Protein AF-A0A953DVI6-F1 (afdb_monomer_lite)

Radius of gyration: 15.1 Å; chains: 1; bounding box: 39×27×47 Å

pLDDT: mean 78.32, std 22.96, range [26.44, 98.44]

Foldseek 3Di:
DDDDDDPPPPPPDFDDPDDATDAAEAEAEDDPPPDPPDDFAEAELVNLVVSLVSRHQEYEYAPPRYHYPPVVSNVVSCVVSNHDYYHDYDDD

Sequence (92 aa):
GGGGVAPAGRRARGAAGRGAAPAGVLVKMRKPQQQSRADPPVVGPRTIEGVAAAGLRGIAIEAGATLVLDRADVVRAADALGLFVVGIDAAS

Structure (mmCIF, N/CA/C/O bac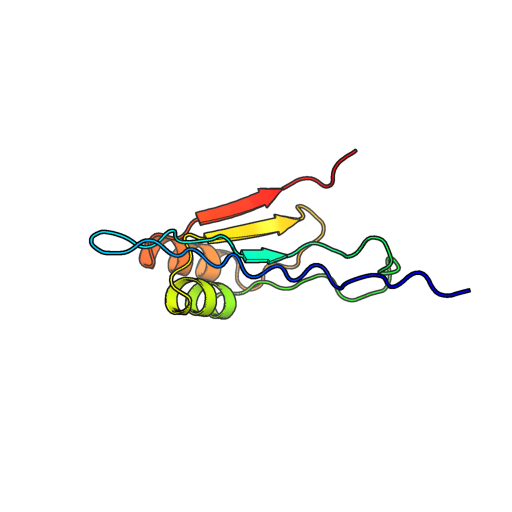kbone):
data_AF-A0A953DVI6-F1
#
_entry.id   AF-A0A953DVI6-F1
#
loop_
_atom_site.group_PDB
_atom_site.id
_atom_site.type_symbol
_atom_site.label_atom_id
_atom_site.label_alt_id
_atom_site.label_comp_id
_atom_site.label_asym_id
_atom_site.label_entity_id
_atom_site.label_seq_id
_atom_site.pdbx_PDB_ins_code
_atom_site.Cartn_x
_atom_site.Cartn_y
_atom_site.Cartn_z
_atom_site.occupancy
_atom_site.B_iso_or_equiv
_atom_site.auth_seq_id
_atom_site.auth_comp_id
_atom_site.auth_asym_id
_atom_site.auth_atom_id
_atom_site.pdbx_PDB_model_num
ATOM 1 N N . GLY A 1 1 ? 0.496 17.173 34.938 1.00 32.78 1 GLY A N 1
ATOM 2 C CA . GLY A 1 1 ? 1.455 16.065 35.093 1.00 32.78 1 GLY A CA 1
ATOM 3 C C . GLY A 1 1 ? 1.608 15.401 33.751 1.00 32.78 1 GLY A C 1
ATOM 4 O O . GLY A 1 1 ? 0.606 14.977 33.195 1.00 32.78 1 GLY A O 1
ATOM 5 N N . GLY A 1 2 ? 2.812 15.450 33.184 1.00 37.72 2 GLY A N 1
ATOM 6 C CA . GLY A 1 2 ? 3.089 14.996 31.825 1.00 37.72 2 GLY A CA 1
ATOM 7 C C . GLY A 1 2 ? 3.001 13.479 31.673 1.00 37.72 2 GLY A C 1
ATOM 8 O O . GLY A 1 2 ? 3.518 12.736 32.499 1.00 37.72 2 GLY A O 1
ATOM 9 N N . GLY A 1 3 ? 2.381 13.046 30.580 1.00 27.72 3 GLY A N 1
ATOM 10 C CA . GLY A 1 3 ? 2.490 11.698 30.036 1.00 27.72 3 GLY A CA 1
ATOM 11 C C . GLY A 1 3 ? 2.733 11.839 28.540 1.00 27.72 3 GLY A C 1
ATOM 12 O O . GLY A 1 3 ? 1.806 12.120 27.786 1.00 27.72 3 GLY A O 1
ATOM 13 N N . GLY A 1 4 ? 3.999 11.771 28.129 1.00 26.44 4 GLY A N 1
ATOM 14 C CA . GLY A 1 4 ? 4.409 11.952 26.741 1.00 26.44 4 GLY A CA 1
ATOM 15 C C . GLY A 1 4 ? 3.797 10.884 25.839 1.00 26.44 4 GLY A C 1
ATOM 16 O O . GLY A 1 4 ? 4.091 9.701 25.981 1.00 26.44 4 GLY A O 1
ATOM 17 N N . VAL A 1 5 ? 2.969 11.307 24.887 1.00 37.03 5 VAL A N 1
ATOM 18 C CA . VAL A 1 5 ? 2.508 10.447 23.796 1.00 37.03 5 VAL A CA 1
ATOM 19 C C . VAL A 1 5 ? 3.595 10.474 22.724 1.00 37.03 5 VAL A C 1
ATOM 21 O O . VAL A 1 5 ? 3.731 11.450 21.987 1.00 37.03 5 VAL A O 1
ATOM 24 N N . ALA A 1 6 ? 4.420 9.429 22.665 1.00 32.62 6 ALA A N 1
ATOM 25 C CA . ALA A 1 6 ? 5.383 9.268 21.582 1.00 32.62 6 ALA A CA 1
ATOM 26 C C . ALA A 1 6 ? 4.624 9.143 20.243 1.00 32.62 6 ALA A C 1
ATOM 28 O O . ALA A 1 6 ? 3.712 8.317 20.144 1.00 32.62 6 ALA A O 1
ATOM 29 N N . PRO A 1 7 ? 4.956 9.918 19.193 1.00 37.72 7 PRO A N 1
ATOM 30 C CA . PRO A 1 7 ? 4.335 9.726 17.893 1.00 37.72 7 PRO A CA 1
ATOM 31 C C . PRO A 1 7 ? 4.781 8.373 17.329 1.00 37.72 7 PRO A C 1
ATOM 33 O O . PRO A 1 7 ? 5.959 8.161 17.039 1.00 37.72 7 PRO A O 1
ATOM 36 N N . ALA A 1 8 ? 3.837 7.447 17.162 1.00 40.06 8 ALA A N 1
ATOM 37 C CA . ALA A 1 8 ? 4.064 6.169 16.499 1.00 40.06 8 ALA A CA 1
ATOM 38 C C . ALA A 1 8 ? 4.268 6.385 14.989 1.00 40.06 8 ALA A C 1
ATOM 40 O O . ALA A 1 8 ? 3.376 6.202 14.170 1.00 40.06 8 ALA A O 1
ATOM 41 N N . GLY A 1 9 ? 5.476 6.806 14.630 1.00 37.84 9 GLY A N 1
ATOM 42 C CA . GLY A 1 9 ? 6.065 6.667 13.306 1.00 37.84 9 GLY A CA 1
ATOM 43 C C . GLY A 1 9 ? 7.298 5.784 13.434 1.00 37.84 9 GLY A C 1
ATOM 44 O O . GLY A 1 9 ? 8.419 6.243 13.218 1.00 37.84 9 GLY A O 1
ATOM 45 N N . ARG A 1 10 ? 7.123 4.528 13.867 1.00 39.00 10 ARG A N 1
ATOM 46 C CA . ARG A 1 10 ? 8.238 3.580 13.946 1.00 39.00 10 ARG A CA 1
ATOM 47 C C . ARG A 1 10 ? 8.620 3.196 12.518 1.00 39.00 10 ARG A C 1
ATOM 49 O O . ARG A 1 10 ? 8.046 2.283 11.939 1.00 39.00 10 ARG A O 1
ATOM 56 N N . ARG A 1 11 ? 9.599 3.897 11.940 1.00 47.09 11 ARG A N 1
ATOM 57 C CA . ARG A 1 11 ? 10.318 3.409 10.757 1.00 47.09 11 ARG A CA 1
ATOM 58 C C . ARG A 1 11 ? 10.887 2.042 11.126 1.00 47.09 11 ARG A C 1
ATOM 60 O O . ARG A 1 11 ? 11.709 1.951 12.041 1.00 47.09 11 ARG A O 1
ATOM 67 N N . ALA A 1 12 ? 10.427 0.983 10.470 1.00 46.50 12 ALA A N 1
ATOM 68 C CA . ALA A 1 12 ? 11.048 -0.324 10.590 1.00 46.50 12 ALA A CA 1
ATOM 69 C C . ALA A 1 12 ? 12.498 -0.201 10.089 1.00 46.50 12 ALA A C 1
ATOM 71 O O . ALA A 1 12 ? 12.741 -0.106 8.891 1.00 46.50 12 ALA A O 1
ATOM 72 N N . ARG A 1 13 ? 13.465 -0.129 11.010 1.00 42.53 13 ARG A N 1
ATOM 73 C CA . ARG A 1 13 ? 14.880 -0.334 10.691 1.00 42.53 13 ARG A CA 1
ATOM 74 C C . ARG A 1 13 ? 15.131 -1.834 10.700 1.00 42.53 13 ARG A C 1
ATOM 76 O O . ARG A 1 13 ? 15.178 -2.433 11.770 1.00 42.53 13 ARG A O 1
ATOM 83 N N . GLY A 1 14 ? 15.276 -2.418 9.519 1.00 41.88 14 GLY A N 1
ATOM 84 C CA . GLY A 1 14 ? 15.879 -3.730 9.359 1.00 41.88 14 GLY A CA 1
ATOM 85 C C . GLY A 1 14 ? 17.381 -3.581 9.152 1.00 41.88 14 GLY A C 1
ATOM 86 O O . GLY A 1 14 ? 17.808 -3.024 8.147 1.00 41.88 14 GLY A O 1
ATOM 87 N N . ALA A 1 15 ? 18.182 -4.086 10.086 1.00 48.22 15 ALA A N 1
ATOM 88 C CA . ALA A 1 15 ? 19.576 -4.422 9.831 1.00 48.22 15 ALA A CA 1
ATOM 89 C C . ALA A 1 15 ? 19.649 -5.927 9.551 1.00 48.22 15 ALA A C 1
ATOM 91 O O . ALA A 1 15 ? 19.200 -6.714 10.378 1.00 48.22 15 ALA A O 1
ATOM 92 N N . ALA A 1 16 ? 20.217 -6.333 8.417 1.00 44.06 16 ALA A N 1
ATOM 93 C CA . ALA A 1 16 ? 20.840 -7.649 8.289 1.00 44.06 16 ALA A CA 1
ATOM 94 C C . ALA A 1 16 ? 21.945 -7.555 7.240 1.00 44.06 16 ALA A C 1
ATOM 96 O O . ALA A 1 16 ? 21.712 -7.175 6.092 1.00 44.06 16 ALA A O 1
ATOM 97 N N . GLY A 1 17 ? 23.167 -7.840 7.677 1.00 39.97 17 GLY A N 1
ATOM 98 C CA . GLY A 1 17 ? 24.329 -7.922 6.814 1.00 39.97 17 GLY A CA 1
ATOM 99 C C . GLY A 1 17 ? 24.253 -9.116 5.860 1.00 39.97 17 GLY A C 1
ATOM 100 O O . GLY A 1 17 ? 23.724 -10.168 6.199 1.00 39.97 17 GLY A O 1
ATOM 101 N N . ARG A 1 18 ? 24.845 -8.894 4.680 1.00 49.41 18 ARG A N 1
ATOM 102 C CA . ARG A 1 18 ? 25.278 -9.845 3.641 1.00 49.41 18 ARG A CA 1
ATOM 103 C C . ARG A 1 18 ? 24.246 -10.892 3.197 1.00 49.41 18 ARG A C 1
ATOM 105 O O . ARG A 1 18 ? 24.430 -12.085 3.394 1.00 49.41 18 ARG A O 1
ATOM 112 N N . GLY A 1 19 ? 23.217 -10.410 2.497 1.00 52.50 19 GLY A N 1
ATOM 11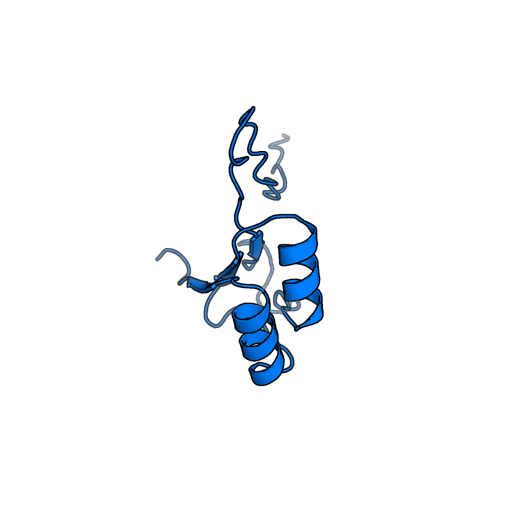3 C CA . GLY A 1 19 ? 22.425 -11.212 1.555 1.00 52.50 19 GLY A CA 1
ATOM 114 C C . GLY A 1 19 ? 21.114 -10.548 1.135 1.00 52.50 19 GLY A C 1
ATOM 115 O O . GLY A 1 19 ? 20.885 -10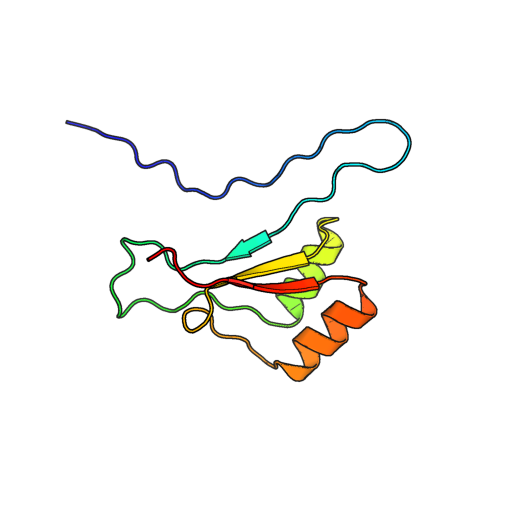.321 -0.046 1.00 52.50 19 GLY A O 1
ATOM 116 N N . ALA A 1 20 ? 20.287 -10.163 2.105 1.00 55.97 20 ALA A N 1
ATOM 117 C CA . ALA A 1 20 ? 19.095 -9.342 1.904 1.00 55.97 20 ALA A CA 1
ATOM 118 C C . ALA A 1 20 ? 18.743 -8.665 3.237 1.00 55.97 20 ALA A C 1
ATOM 120 O O . ALA A 1 20 ? 18.493 -9.345 4.231 1.00 55.97 20 ALA A O 1
ATOM 121 N N . ALA A 1 21 ? 18.761 -7.331 3.286 1.00 52.78 21 ALA A N 1
ATOM 122 C CA . ALA A 1 21 ? 18.353 -6.595 4.481 1.00 52.78 21 ALA A CA 1
ATOM 123 C C . ALA A 1 21 ? 16.851 -6.830 4.775 1.00 52.78 21 ALA A C 1
ATOM 125 O O . ALA A 1 21 ? 16.076 -7.024 3.832 1.00 52.78 21 ALA A O 1
ATOM 126 N N . PRO A 1 22 ? 16.394 -6.791 6.043 1.00 52.31 22 PRO A N 1
ATOM 127 C CA . PRO A 1 22 ? 14.979 -6.897 6.366 1.00 52.31 22 PRO A CA 1
ATOM 128 C C . PRO A 1 22 ? 14.256 -5.675 5.794 1.00 52.31 22 PRO A C 1
ATOM 130 O O . PRO A 1 22 ? 14.489 -4.544 6.221 1.00 52.31 22 PRO A O 1
ATOM 133 N N . ALA A 1 23 ? 13.389 -5.904 4.815 1.00 76.69 23 ALA A N 1
ATOM 134 C CA . ALA A 1 23 ? 12.587 -4.866 4.186 1.00 76.69 23 ALA A CA 1
ATOM 135 C C . ALA A 1 23 ? 11.272 -4.698 4.966 1.00 76.69 23 ALA A C 1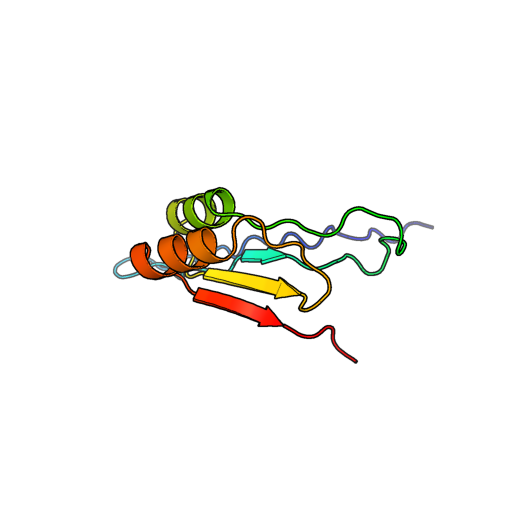
ATOM 137 O O . ALA A 1 23 ? 10.510 -5.649 5.127 1.00 76.69 23 ALA A O 1
ATOM 138 N N . GLY A 1 24 ? 11.041 -3.499 5.508 1.00 91.56 24 GLY A N 1
ATOM 139 C CA . GLY A 1 24 ? 9.873 -3.182 6.336 1.00 91.56 24 GLY A CA 1
ATOM 140 C C . GLY A 1 24 ? 8.598 -2.882 5.538 1.00 91.56 24 GLY A C 1
ATOM 141 O O . GLY A 1 24 ? 8.565 -2.997 4.313 1.00 91.56 24 GLY A O 1
ATOM 142 N N . VAL A 1 25 ? 7.555 -2.438 6.248 1.00 94.56 25 VAL A N 1
ATOM 143 C CA . VAL A 1 25 ? 6.241 -2.062 5.694 1.00 94.56 25 VAL A CA 1
ATOM 144 C C . VAL A 1 25 ? 5.878 -0.653 6.163 1.00 94.56 25 VAL A C 1
ATOM 146 O O . VAL A 1 25 ? 6.066 -0.327 7.338 1.00 94.56 25 VAL A O 1
ATOM 149 N N . LEU A 1 26 ? 5.367 0.190 5.262 1.00 93.50 26 LEU A N 1
ATOM 150 C CA . LEU A 1 26 ? 4.788 1.485 5.632 1.00 93.50 26 LEU A CA 1
ATOM 151 C C . LEU A 1 26 ? 3.363 1.276 6.152 1.00 93.50 26 LEU A C 1
ATOM 153 O O . LEU A 1 26 ? 2.576 0.593 5.510 1.00 93.50 26 LEU A O 1
ATOM 157 N N . VAL A 1 27 ? 3.007 1.908 7.268 1.00 93.75 27 VAL A N 1
ATOM 158 C CA . VAL A 1 27 ? 1.645 1.858 7.814 1.00 93.75 27 VAL A CA 1
ATOM 159 C C . VAL A 1 27 ? 1.060 3.268 7.871 1.00 93.75 27 VAL A C 1
ATOM 161 O O . VAL A 1 27 ? 1.689 4.172 8.425 1.00 93.75 27 VAL A O 1
ATOM 164 N N . LYS A 1 28 ? -0.133 3.460 7.297 1.00 91.88 28 LYS A N 1
ATOM 165 C CA . LYS A 1 28 ? -0.929 4.694 7.405 1.00 91.88 28 LYS A CA 1
ATOM 166 C C . LYS A 1 28 ? -2.306 4.365 7.986 1.00 91.88 28 LYS A C 1
ATOM 168 O O . LYS A 1 28 ? -3.098 3.682 7.353 1.00 91.88 28 LYS A O 1
ATOM 173 N N . MET A 1 29 ? -2.585 4.877 9.178 1.00 88.12 29 MET A N 1
ATOM 174 C CA . MET A 1 29 ? -3.863 4.722 9.881 1.00 88.12 29 MET A CA 1
ATOM 175 C C . MET A 1 29 ? -4.302 6.080 10.430 1.00 88.12 29 MET A C 1
ATOM 177 O O . MET A 1 29 ? -3.456 6.962 10.642 1.00 88.12 29 MET A O 1
ATOM 181 N N . ARG A 1 30 ? -5.601 6.268 10.671 1.00 83.00 30 ARG A N 1
ATOM 182 C CA . ARG A 1 30 ? -6.087 7.421 11.431 1.00 83.00 30 ARG A CA 1
ATOM 183 C C . ARG A 1 30 ? -5.564 7.314 12.859 1.00 83.00 30 ARG A C 1
ATOM 185 O O . ARG A 1 30 ? -5.503 6.241 13.452 1.00 83.00 30 ARG A O 1
ATOM 192 N N . LYS A 1 31 ? -5.159 8.445 13.438 1.00 71.62 31 LYS A N 1
ATOM 193 C CA . LYS A 1 31 ? -4.802 8.460 14.864 1.00 71.62 31 LYS A CA 1
ATOM 194 C C . LYS A 1 31 ? -6.096 8.423 15.683 1.00 71.62 31 LYS A C 1
ATOM 196 O O . LYS A 1 31 ? -6.999 9.180 15.341 1.00 71.62 31 LYS A O 1
ATOM 201 N N . PRO A 1 32 ? -6.158 7.689 16.807 1.00 67.06 32 PRO A N 1
ATOM 202 C CA . PRO A 1 32 ? -7.354 7.641 17.657 1.00 67.06 32 PRO A CA 1
ATOM 203 C C . PRO A 1 32 ? -7.844 9.018 18.138 1.00 67.06 32 PRO A C 1
ATOM 205 O O . PRO A 1 32 ? -9.025 9.216 18.387 1.00 67.06 32 PRO A O 1
ATOM 208 N N . GLN A 1 33 ? -6.930 9.986 18.261 1.00 67.12 33 GLN A N 1
ATOM 209 C CA . GLN A 1 33 ? -7.223 11.359 18.694 1.00 67.12 33 GLN A CA 1
ATOM 210 C C . GLN A 1 33 ? -7.555 12.308 17.531 1.00 67.12 33 GLN A C 1
ATOM 212 O O . GLN A 1 33 ? -7.876 13.474 17.766 1.00 67.12 33 GLN A O 1
ATOM 217 N N . GLN A 1 34 ? -7.429 11.860 16.276 1.00 64.94 34 GLN A N 1
ATOM 218 C CA . GLN A 1 34 ? -7.915 12.642 15.146 1.00 64.94 34 GLN A CA 1
ATOM 219 C C . GLN A 1 34 ? -9.438 12.636 15.215 1.00 64.94 34 GLN A C 1
ATOM 221 O O . GLN A 1 34 ? -10.079 11.605 15.039 1.00 64.94 34 GLN A O 1
ATOM 226 N N . GLN A 1 35 ? -10.010 13.803 15.504 1.00 62.53 35 GLN A N 1
ATOM 227 C CA . GLN A 1 35 ? -11.451 14.013 15.435 1.00 62.53 35 GLN A CA 1
ATOM 228 C C . GLN A 1 35 ? -11.956 13.626 14.038 1.00 62.53 35 GLN A C 1
ATOM 230 O O . GLN A 1 35 ? -11.251 13.841 13.052 1.00 62.53 35 GLN A O 1
ATOM 235 N N . SER A 1 36 ? -13.192 13.132 13.926 1.00 60.06 36 SER A N 1
ATOM 236 C CA . SER A 1 36 ? -13.768 12.639 12.661 1.00 60.06 36 SER A CA 1
ATOM 237 C C . SER A 1 36 ? -13.786 13.659 11.510 1.00 60.06 36 SER A C 1
ATOM 239 O O . SER A 1 36 ? -14.013 13.273 10.369 1.00 60.06 36 SER A O 1
ATOM 241 N N . ARG A 1 37 ? -13.547 14.948 11.801 1.00 66.50 37 ARG A N 1
ATOM 242 C CA . ARG A 1 37 ? -13.479 16.062 10.841 1.00 66.50 37 ARG A CA 1
ATOM 243 C C . ARG A 1 37 ? -12.074 16.311 10.264 1.00 66.50 37 ARG A C 1
ATOM 245 O O . ARG A 1 37 ? -11.930 17.178 9.411 1.00 66.50 37 ARG A O 1
ATOM 252 N N . ALA A 1 38 ? -11.042 15.617 10.745 1.00 70.06 38 ALA A N 1
ATOM 253 C CA . ALA A 1 38 ? -9.690 15.736 10.202 1.00 70.06 38 ALA A CA 1
ATOM 254 C C . ALA A 1 38 ? -9.572 15.051 8.832 1.00 70.06 38 ALA A C 1
ATOM 256 O O . ALA A 1 38 ? -10.264 14.066 8.565 1.00 70.06 38 ALA A O 1
ATOM 257 N N . ASP A 1 39 ? -8.662 15.552 7.993 1.00 81.38 39 ASP A N 1
ATOM 258 C CA . ASP A 1 39 ? -8.374 14.940 6.697 1.00 81.38 39 ASP A CA 1
ATOM 259 C C . ASP A 1 39 ? -7.899 13.489 6.875 1.00 81.38 39 ASP A C 1
ATOM 261 O O . ASP A 1 39 ? -7.012 13.222 7.697 1.00 81.38 39 ASP A O 1
ATOM 265 N N . PRO A 1 40 ? -8.463 12.532 6.118 1.00 86.50 40 PRO A N 1
ATOM 266 C CA . PRO A 1 40 ? -8.019 11.151 6.188 1.00 86.50 40 PRO A CA 1
ATOM 267 C C . PRO A 1 40 ? -6.576 11.021 5.672 1.00 86.50 40 PRO A C 1
ATOM 269 O O . PRO A 1 40 ? -6.137 11.807 4.827 1.00 86.50 40 PRO A O 1
ATOM 272 N N . PRO A 1 41 ? -5.829 9.988 6.101 1.00 89.56 41 PRO A N 1
ATOM 273 C CA . PRO A 1 41 ? -4.588 9.612 5.444 1.00 89.56 41 PRO A CA 1
ATOM 274 C C . PRO A 1 41 ? -4.806 9.430 3.939 1.00 89.56 41 PRO A C 1
ATOM 276 O O . PRO A 1 41 ? -5.810 8.857 3.520 1.00 89.56 41 PRO A O 1
ATOM 279 N N . VAL A 1 42 ? -3.848 9.886 3.130 1.00 94.19 42 VAL A N 1
ATOM 280 C CA . VAL A 1 42 ? -3.928 9.809 1.664 1.00 94.19 42 VAL A CA 1
ATOM 281 C C . VAL A 1 42 ? -2.812 8.928 1.111 1.00 94.19 42 VAL A C 1
ATOM 283 O O . VAL A 1 42 ? -1.656 9.027 1.544 1.00 94.19 42 VAL A O 1
ATOM 286 N N . VAL A 1 43 ? -3.142 8.074 0.143 1.00 96.69 43 VAL A N 1
ATOM 287 C CA . VAL A 1 43 ? -2.204 7.254 -0.636 1.00 96.69 43 VAL A CA 1
ATOM 288 C C . VAL A 1 43 ? -2.481 7.455 -2.118 1.00 96.69 43 VAL A C 1
ATOM 290 O O . VAL A 1 43 ? -3.622 7.396 -2.547 1.00 96.69 43 VAL A O 1
ATOM 293 N N . GLY A 1 44 ? -1.432 7.676 -2.901 1.00 97.81 44 GLY A N 1
ATOM 294 C CA . GLY A 1 44 ? -1.501 7.747 -4.362 1.00 97.81 44 GLY A CA 1
ATOM 295 C C . GLY A 1 44 ? -0.251 7.130 -4.993 1.00 97.81 44 GLY A C 1
ATOM 296 O O . GLY A 1 44 ? 0.628 6.674 -4.251 1.00 97.81 44 GLY A O 1
ATOM 297 N N . PRO A 1 45 ? -0.112 7.150 -6.329 1.00 97.94 45 PRO A N 1
ATOM 298 C CA . PRO A 1 45 ? 0.990 6.485 -7.036 1.00 97.94 45 PRO A CA 1
ATOM 299 C C . PRO A 1 45 ? 2.378 6.915 -6.537 1.00 97.94 45 PRO A C 1
ATOM 301 O O . PRO A 1 45 ? 3.237 6.081 -6.259 1.00 97.94 45 PRO A O 1
ATOM 304 N N . ARG A 1 46 ? 2.556 8.211 -6.247 1.00 97.25 46 ARG A N 1
ATOM 305 C CA . ARG A 1 46 ? 3.792 8.754 -5.650 1.00 97.25 46 ARG A CA 1
ATOM 306 C C . ARG A 1 46 ? 4.143 8.155 -4.285 1.00 97.25 46 ARG A C 1
ATOM 308 O O . ARG A 1 46 ? 5.313 8.072 -3.927 1.00 97.25 46 ARG A O 1
ATOM 315 N N . THR A 1 47 ? 3.148 7.728 -3.502 1.00 97.12 47 THR A N 1
ATOM 316 C CA . THR A 1 47 ? 3.405 7.018 -2.236 1.00 97.12 47 THR A CA 1
ATOM 317 C C . THR A 1 47 ? 4.022 5.648 -2.505 1.00 97.12 47 THR A C 1
ATOM 319 O O . THR A 1 47 ? 4.935 5.256 -1.787 1.00 97.12 47 THR A O 1
ATOM 322 N N . ILE A 1 48 ? 3.560 4.942 -3.539 1.00 97.88 48 ILE A N 1
ATOM 323 C CA . ILE A 1 48 ? 4.077 3.623 -3.918 1.00 97.88 48 ILE A CA 1
ATOM 324 C C . ILE A 1 48 ? 5.524 3.733 -4.410 1.00 97.88 48 ILE A C 1
ATOM 326 O O . ILE A 1 48 ? 6.388 2.996 -3.940 1.00 97.88 48 ILE A O 1
ATOM 330 N N . GLU A 1 49 ? 5.818 4.726 -5.251 1.00 96.62 49 GLU A N 1
ATOM 331 C CA . GLU A 1 49 ? 7.190 5.047 -5.670 1.00 96.62 49 GLU A CA 1
ATOM 332 C C . GLU A 1 49 ? 8.106 5.311 -4.463 1.00 96.62 49 GLU A C 1
ATOM 334 O O . GLU A 1 49 ? 9.212 4.777 -4.384 1.00 96.62 49 GLU A O 1
ATOM 339 N N . GLY A 1 50 ? 7.629 6.081 -3.479 1.00 96.19 50 GLY A N 1
ATOM 340 C CA . GLY A 1 50 ? 8.371 6.354 -2.248 1.00 96.19 50 GLY A CA 1
ATOM 341 C C . GLY A 1 50 ? 8.608 5.111 -1.380 1.00 96.19 50 GLY A C 1
ATOM 342 O O . GLY A 1 50 ? 9.671 4.980 -0.775 1.00 96.19 50 GLY A O 1
ATOM 343 N N . VAL A 1 51 ? 7.647 4.182 -1.328 1.00 95.69 51 VAL A N 1
ATOM 344 C CA . VAL A 1 51 ? 7.778 2.893 -0.623 1.00 95.69 51 VAL A CA 1
ATOM 345 C C . VAL A 1 51 ? 8.855 2.030 -1.287 1.00 95.69 51 VAL A C 1
ATOM 347 O O . VAL A 1 51 ? 9.717 1.501 -0.583 1.00 95.69 51 VAL A O 1
ATOM 350 N N . ALA A 1 52 ? 8.862 1.950 -2.621 1.00 94.81 52 ALA A N 1
ATOM 351 C CA . ALA A 1 52 ? 9.892 1.235 -3.374 1.00 94.81 52 ALA A CA 1
ATOM 352 C C . ALA A 1 52 ? 11.278 1.862 -3.177 1.00 94.81 52 ALA A C 1
ATOM 354 O O . ALA A 1 52 ? 12.233 1.162 -2.843 1.00 94.81 52 ALA A O 1
ATOM 355 N N . ALA A 1 53 ? 11.384 3.189 -3.307 1.00 93.81 53 ALA A N 1
ATOM 356 C CA . ALA A 1 53 ? 12.637 3.921 -3.122 1.00 93.81 53 ALA A CA 1
ATOM 357 C C . ALA A 1 53 ? 13.215 3.765 -1.704 1.00 93.81 53 ALA A C 1
ATOM 359 O O . ALA A 1 53 ? 14.428 3.810 -1.513 1.00 93.81 53 ALA A O 1
ATOM 360 N N . ALA A 1 54 ? 12.357 3.546 -0.705 1.00 92.81 54 ALA A N 1
ATOM 361 C CA . ALA A 1 54 ? 12.758 3.268 0.670 1.00 92.81 54 ALA A CA 1
ATOM 362 C C . ALA A 1 54 ? 13.166 1.800 0.921 1.00 92.81 54 ALA A C 1
ATOM 364 O O . ALA A 1 54 ? 13.506 1.458 2.055 1.00 92.81 54 ALA A O 1
ATOM 365 N N . GLY A 1 55 ? 13.121 0.928 -0.093 1.00 92.69 55 GLY A N 1
ATOM 366 C CA . GLY A 1 55 ? 13.452 -0.494 0.035 1.00 92.69 55 GLY A CA 1
ATOM 367 C C . GLY A 1 55 ? 12.447 -1.286 0.878 1.00 92.69 55 GLY A C 1
ATOM 368 O O . GLY A 1 55 ? 12.814 -2.284 1.500 1.00 92.69 55 GLY A O 1
ATOM 369 N N . LEU A 1 56 ? 11.196 -0.825 0.956 1.00 94.62 56 LEU A N 1
ATOM 370 C CA . LEU A 1 56 ? 10.121 -1.497 1.690 1.00 94.62 56 LEU A CA 1
ATOM 371 C C . LEU A 1 56 ? 9.443 -2.562 0.815 1.00 94.62 56 LEU A C 1
ATOM 373 O O . LEU A 1 56 ? 9.583 -2.560 -0.404 1.00 94.62 56 LEU A O 1
ATOM 377 N N . ARG A 1 57 ? 8.687 -3.476 1.435 1.00 95.38 57 ARG A N 1
ATOM 378 C CA . ARG A 1 57 ? 7.929 -4.522 0.715 1.00 95.38 57 ARG A CA 1
ATOM 379 C C . ARG A 1 57 ? 6.513 -4.119 0.326 1.00 95.38 57 ARG A C 1
ATOM 381 O O . ARG A 1 57 ? 5.890 -4.797 -0.484 1.00 95.38 57 ARG A O 1
ATOM 388 N N . GLY A 1 58 ? 6.000 -3.039 0.900 1.00 95.12 58 GLY A N 1
ATOM 389 C CA . GLY A 1 58 ? 4.639 -2.607 0.638 1.00 95.12 58 GLY A CA 1
ATOM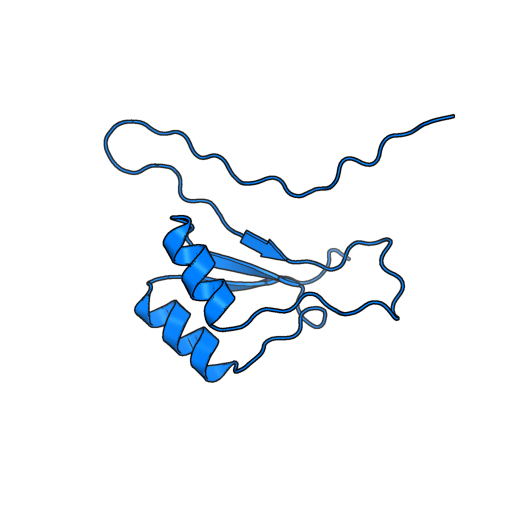 390 C C . GLY A 1 58 ? 4.124 -1.609 1.656 1.00 95.12 58 GLY A C 1
ATOM 391 O O . GLY A 1 58 ? 4.871 -1.058 2.478 1.00 95.12 58 GLY A O 1
ATOM 392 N N . ILE A 1 59 ? 2.818 -1.392 1.583 1.00 96.69 59 ILE A N 1
ATOM 393 C CA . ILE A 1 59 ? 2.080 -0.467 2.431 1.00 96.69 59 ILE A CA 1
ATOM 394 C C . ILE A 1 59 ? 0.806 -1.124 2.962 1.00 96.69 59 ILE A C 1
ATOM 396 O O . ILE A 1 59 ? 0.088 -1.811 2.236 1.00 96.69 59 ILE A O 1
ATOM 400 N N . ALA A 1 60 ? 0.520 -0.873 4.234 1.00 96.12 60 ALA A N 1
ATOM 401 C CA . ALA A 1 60 ? -0.731 -1.222 4.877 1.00 96.12 60 ALA A CA 1
ATOM 402 C C . ALA A 1 60 ? -1.499 0.054 5.258 1.00 96.12 60 ALA A C 1
ATOM 404 O O . ALA A 1 60 ? -0.921 1.000 5.807 1.00 96.12 60 ALA A O 1
ATOM 405 N N . ILE A 1 61 ? -2.789 0.093 4.934 1.00 94.88 61 ILE A N 1
ATOM 406 C CA . ILE A 1 61 ? -3.667 1.247 5.150 1.00 94.88 61 ILE A CA 1
ATOM 407 C C . ILE A 1 61 ? -4.906 0.851 5.942 1.00 94.88 61 ILE A C 1
ATOM 409 O O . ILE A 1 61 ? -5.388 -0.266 5.803 1.00 94.88 61 ILE A O 1
ATOM 413 N N . GLU A 1 62 ? -5.454 1.760 6.739 1.00 93.38 62 GLU A N 1
ATOM 414 C CA . GLU A 1 62 ? -6.734 1.509 7.407 1.00 93.38 62 GLU A CA 1
ATOM 415 C C . GLU A 1 62 ? -7.884 1.503 6.389 1.00 93.38 62 GLU A C 1
ATOM 417 O O . GLU A 1 62 ? -8.085 2.485 5.655 1.00 93.38 62 GLU A O 1
ATOM 422 N N . ALA A 1 63 ? -8.620 0.393 6.336 1.00 90.31 63 ALA A N 1
ATOM 423 C CA . ALA A 1 63 ? -9.757 0.199 5.448 1.00 90.31 63 ALA A CA 1
ATOM 424 C C . ALA A 1 63 ? -10.902 1.155 5.816 1.00 90.31 63 ALA A C 1
ATOM 426 O O . ALA A 1 63 ? -11.168 1.418 6.984 1.00 90.31 63 ALA A O 1
ATOM 427 N N . GLY A 1 64 ? -11.542 1.756 4.808 1.00 89.25 64 GLY A N 1
ATOM 428 C CA . GLY A 1 64 ? -12.606 2.754 5.006 1.00 89.25 64 GLY A CA 1
ATOM 429 C C . GLY A 1 64 ? -12.141 4.098 5.588 1.00 89.25 64 GLY A C 1
ATOM 430 O O . GLY A 1 64 ? -12.894 5.071 5.569 1.00 89.25 64 GLY A O 1
ATOM 431 N N . ALA A 1 65 ? -10.894 4.188 6.055 1.00 89.75 65 ALA A N 1
ATOM 432 C CA . ALA A 1 65 ? -10.377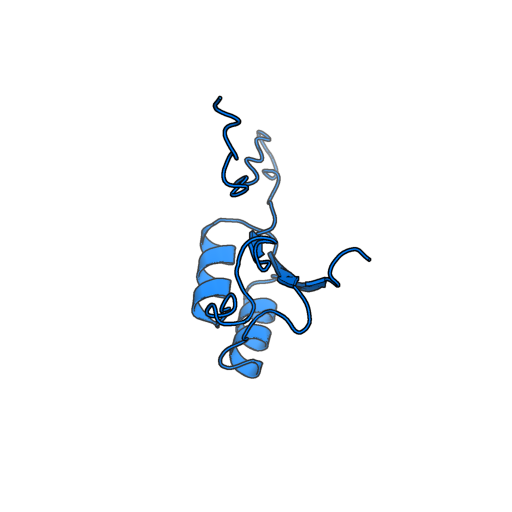 5.357 6.752 1.00 89.75 65 ALA A CA 1
ATOM 433 C C . ALA A 1 65 ? -9.273 6.105 5.987 1.00 89.75 65 ALA A C 1
ATOM 435 O O . ALA A 1 65 ? -8.925 7.211 6.400 1.00 89.75 65 ALA A O 1
ATOM 436 N N . THR A 1 66 ? -8.776 5.545 4.878 1.00 92.19 66 THR A N 1
ATOM 437 C CA . THR A 1 66 ? -7.718 6.104 4.018 1.00 92.19 66 THR A CA 1
ATOM 438 C C . THR A 1 66 ? -8.263 6.467 2.634 1.00 92.19 66 THR A C 1
ATOM 440 O O . THR A 1 66 ? -8.907 5.644 1.985 1.00 92.19 66 THR A O 1
ATOM 443 N N . LEU A 1 67 ? -7.961 7.672 2.145 1.00 94.75 67 LEU A N 1
ATOM 444 C CA . LEU A 1 67 ? -8.254 8.088 0.773 1.00 94.75 67 LEU A CA 1
ATOM 445 C C . LEU A 1 67 ? -7.186 7.542 -0.185 1.00 94.75 67 LEU A C 1
ATOM 447 O O . LEU A 1 67 ? -5.998 7.825 -0.026 1.00 94.75 67 LEU A O 1
ATOM 451 N N . VAL A 1 68 ? -7.609 6.794 -1.205 1.00 96.62 68 VAL A N 1
ATOM 452 C CA . VAL A 1 68 ? -6.724 6.289 -2.265 1.00 96.62 68 VAL A CA 1
ATOM 453 C C . VAL A 1 68 ? -6.964 7.081 -3.549 1.00 96.62 68 VAL A C 1
ATOM 455 O O . VAL A 1 68 ? -8.014 6.948 -4.173 1.00 96.62 68 VAL A O 1
ATOM 458 N N . LEU A 1 69 ? -5.988 7.901 -3.933 1.00 97.12 69 LEU A N 1
ATOM 459 C CA . LEU A 1 69 ? -5.977 8.649 -5.189 1.00 97.12 69 LEU A CA 1
ATOM 460 C C . LEU A 1 69 ? -5.586 7.723 -6.339 1.00 97.12 69 LEU A C 1
ATOM 462 O O . LEU A 1 69 ? -4.677 6.909 -6.179 1.00 97.12 69 LEU A O 1
ATOM 466 N N . ASP A 1 70 ? -6.261 7.866 -7.481 1.00 96.62 70 ASP A N 1
ATOM 467 C CA . ASP A 1 70 ? -5.963 7.149 -8.727 1.00 96.62 70 ASP A CA 1
ATOM 468 C C . ASP A 1 70 ? -5.714 5.653 -8.498 1.00 96.62 70 ASP A C 1
ATOM 470 O O . ASP A 1 70 ? -4.650 5.109 -8.793 1.00 96.62 70 ASP A O 1
ATOM 474 N N . ARG A 1 71 ? -6.706 4.968 -7.913 1.00 96.69 71 ARG A N 1
ATOM 475 C CA . ARG A 1 71 ? -6.582 3.573 -7.455 1.00 96.69 71 ARG A CA 1
ATOM 476 C C . ARG A 1 71 ? -5.990 2.633 -8.511 1.00 96.69 71 ARG A C 1
ATOM 478 O O . ARG A 1 71 ? -5.200 1.761 -8.162 1.00 96.69 71 ARG A O 1
ATOM 485 N N . ALA A 1 72 ? -6.362 2.795 -9.781 1.00 98.00 72 ALA A N 1
ATOM 486 C CA . ALA A 1 72 ? -5.824 1.984 -10.873 1.00 98.00 72 ALA A CA 1
ATOM 487 C C . ALA A 1 72 ? -4.309 2.182 -11.051 1.00 98.00 72 ALA A C 1
ATOM 489 O O . ALA A 1 72 ? -3.574 1.214 -11.235 1.00 98.00 72 ALA A O 1
ATOM 490 N N . ASP A 1 73 ? -3.834 3.419 -10.928 1.00 98.06 73 ASP A N 1
ATOM 491 C CA . ASP A 1 73 ? -2.419 3.762 -11.039 1.00 98.06 73 ASP A CA 1
ATOM 492 C C . ASP A 1 73 ? -1.632 3.311 -9.807 1.00 98.06 73 ASP A C 1
ATOM 494 O O . ASP A 1 73 ? -0.494 2.871 -9.940 1.00 98.06 73 ASP A O 1
ATOM 498 N N . VAL A 1 74 ? -2.248 3.342 -8.621 1.00 98.31 74 VAL A N 1
ATOM 499 C CA . VAL A 1 74 ? -1.680 2.748 -7.399 1.00 98.31 74 VAL A CA 1
ATOM 500 C C . VAL A 1 74 ? -1.450 1.251 -7.573 1.00 98.31 74 VAL A C 1
ATOM 502 O O . VAL A 1 74 ? -0.356 0.777 -7.274 1.00 98.31 74 VAL A O 1
ATOM 505 N N . VAL A 1 75 ? -2.451 0.518 -8.071 1.00 98.06 75 VAL A N 1
ATOM 506 C CA . VAL A 1 75 ? -2.336 -0.928 -8.324 1.00 98.06 75 VAL A CA 1
ATOM 507 C C . VAL A 1 75 ? -1.259 -1.196 -9.373 1.00 98.06 75 VAL A C 1
ATOM 509 O O . VAL A 1 75 ? -0.325 -1.941 -9.102 1.00 98.06 75 VAL A O 1
ATOM 512 N N . ARG A 1 76 ? -1.308 -0.501 -10.518 1.00 98.44 76 ARG A N 1
ATOM 513 C CA . ARG A 1 76 ? -0.316 -0.658 -11.592 1.00 98.44 76 ARG A CA 1
ATOM 514 C C . ARG A 1 76 ? 1.110 -0.394 -11.108 1.00 98.44 76 ARG A C 1
ATOM 516 O O . ARG A 1 76 ? 2.018 -1.143 -11.453 1.00 98.44 76 ARG A O 1
ATOM 523 N N . ALA A 1 77 ? 1.317 0.663 -10.323 1.00 97.75 77 ALA A N 1
ATOM 524 C CA . ALA A 1 77 ? 2.625 0.984 -9.764 1.00 97.75 77 ALA A CA 1
ATOM 525 C C . ALA A 1 77 ? 3.088 -0.074 -8.754 1.00 97.75 77 ALA A C 1
ATOM 527 O O . ALA A 1 77 ? 4.259 -0.442 -8.759 1.00 97.75 77 ALA A O 1
ATOM 528 N N . ALA A 1 78 ? 2.187 -0.570 -7.902 1.00 97.25 78 ALA A N 1
ATOM 529 C CA . ALA A 1 78 ? 2.512 -1.587 -6.909 1.00 97.25 78 ALA A CA 1
ATOM 530 C C . ALA A 1 78 ? 2.922 -2.905 -7.580 1.00 97.25 78 ALA A C 1
ATOM 532 O O . ALA A 1 78 ? 3.989 -3.430 -7.266 1.00 97.25 78 ALA A O 1
ATOM 533 N N . ASP A 1 79 ? 2.151 -3.361 -8.569 1.00 98.00 79 ASP A N 1
ATOM 534 C CA . ASP A 1 79 ? 2.447 -4.566 -9.347 1.00 98.00 79 ASP A CA 1
ATOM 535 C C . ASP A 1 79 ? 3.788 -4.439 -10.082 1.00 98.00 79 ASP A C 1
ATOM 537 O O . ASP A 1 79 ? 4.643 -5.320 -9.984 1.00 98.00 79 ASP A O 1
ATOM 541 N N . ALA A 1 80 ? 4.019 -3.309 -10.762 1.00 97.56 80 ALA A N 1
ATOM 542 C CA . ALA A 1 80 ? 5.259 -3.058 -11.498 1.00 97.56 80 ALA A CA 1
ATOM 543 C C . ALA A 1 80 ? 6.503 -3.012 -10.593 1.00 97.56 80 ALA A C 1
ATOM 545 O O . ALA A 1 80 ? 7.598 -3.367 -11.028 1.00 97.56 80 ALA A O 1
ATOM 546 N N . LEU A 1 81 ? 6.345 -2.572 -9.342 1.00 95.81 81 LEU A N 1
ATOM 547 C CA . LEU A 1 81 ? 7.429 -2.445 -8.364 1.00 95.81 81 LEU A CA 1
ATOM 548 C C . LEU A 1 81 ? 7.544 -3.663 -7.432 1.00 95.81 81 LEU A C 1
ATOM 550 O O . LEU A 1 81 ? 8.411 -3.674 -6.556 1.00 95.81 81 LEU A O 1
ATOM 554 N N . GLY A 1 82 ? 6.693 -4.682 -7.598 1.00 95.94 82 GLY A N 1
ATOM 555 C CA . GLY A 1 82 ? 6.672 -5.868 -6.739 1.00 95.94 82 GLY A CA 1
ATOM 556 C C . GLY A 1 82 ? 6.303 -5.560 -5.283 1.00 95.94 82 GLY A C 1
ATOM 557 O O . GLY A 1 82 ? 6.814 -6.204 -4.364 1.00 95.94 82 GLY A O 1
ATOM 558 N N . LEU A 1 83 ? 5.460 -4.548 -5.067 1.00 96.06 83 LEU A N 1
ATOM 559 C CA . LEU A 1 83 ? 4.979 -4.115 -3.758 1.00 96.06 83 LEU A CA 1
ATOM 560 C C . LEU A 1 83 ? 3.557 -4.609 -3.513 1.00 96.06 83 LEU A C 1
ATOM 562 O O . LEU A 1 83 ? 2.725 -4.600 -4.414 1.00 96.06 83 LEU A O 1
ATOM 566 N N . PHE A 1 84 ? 3.235 -4.936 -2.264 1.00 96.62 84 PHE A N 1
ATOM 567 C CA . PHE A 1 84 ? 1.842 -5.145 -1.871 1.00 96.62 84 PHE A CA 1
ATOM 568 C C . PHE A 1 84 ? 1.194 -3.854 -1.349 1.00 96.62 84 PHE A C 1
ATOM 570 O O . PHE A 1 84 ? 1.846 -2.994 -0.745 1.00 96.62 84 PHE A O 1
ATOM 577 N N . VAL A 1 85 ? -0.127 -3.765 -1.512 1.00 96.44 85 VAL A N 1
ATOM 578 C CA . VAL A 1 85 ? -0.998 -2.780 -0.859 1.00 96.44 85 VAL A CA 1
ATOM 579 C C . VAL A 1 85 ? -2.107 -3.551 -0.153 1.00 96.44 85 VAL A C 1
ATOM 581 O O . VAL A 1 85 ? -2.819 -4.317 -0.798 1.00 96.44 85 VAL A O 1
ATOM 584 N N . VAL A 1 86 ? -2.262 -3.366 1.158 1.00 96.44 86 VAL A N 1
ATOM 585 C CA . VAL A 1 86 ? -3.278 -4.080 1.947 1.00 96.44 86 VAL A CA 1
ATOM 586 C C . VAL A 1 86 ? -4.105 -3.121 2.797 1.00 96.44 86 VAL A C 1
ATOM 588 O O . VAL A 1 86 ? -3.566 -2.198 3.407 1.00 96.44 86 VAL A O 1
ATOM 591 N N . GLY A 1 87 ? -5.419 -3.338 2.823 1.00 94.56 87 GLY A N 1
ATOM 592 C CA . GLY A 1 87 ? -6.326 -2.703 3.776 1.00 94.56 87 GLY A CA 1
ATOM 593 C C . GLY A 1 87 ? -6.391 -3.522 5.062 1.00 94.56 87 GLY A C 1
ATOM 594 O O . GLY A 1 87 ? -6.524 -4.740 4.993 1.00 94.56 87 GLY A O 1
ATOM 595 N N . ILE A 1 88 ? -6.290 -2.867 6.214 1.00 93.25 88 ILE A N 1
ATOM 596 C CA . ILE A 1 88 ? -6.454 -3.479 7.533 1.00 93.25 88 ILE A CA 1
ATOM 597 C C . ILE A 1 88 ? -7.651 -2.835 8.220 1.00 93.25 88 ILE A C 1
ATOM 599 O O . ILE A 1 88 ? -7.773 -1.607 8.210 1.00 93.25 88 ILE A O 1
ATOM 603 N N . ASP A 1 89 ? -8.503 -3.645 8.832 1.00 88.38 89 ASP A N 1
ATOM 604 C CA . ASP A 1 89 ? -9.582 -3.138 9.673 1.00 88.38 89 ASP A CA 1
ATOM 605 C C . ASP A 1 89 ? -9.011 -2.536 10.962 1.00 88.38 89 ASP A C 1
ATOM 607 O O . ASP A 1 89 ? -7.995 -3.001 11.495 1.00 88.38 89 ASP A O 1
ATOM 611 N N . ALA A 1 90 ? -9.657 -1.486 11.469 1.00 76.06 90 ALA A N 1
ATOM 612 C CA . ALA A 1 90 ? -9.355 -0.988 12.803 1.00 76.06 90 ALA A CA 1
ATOM 613 C C . ALA A 1 90 ? -9.683 -2.086 13.828 1.00 76.06 90 ALA A C 1
ATOM 615 O O . ALA A 1 90 ? -10.712 -2.756 13.720 1.00 76.06 90 ALA A O 1
ATOM 616 N N . ALA A 1 91 ? -8.799 -2.286 14.810 1.00 66.94 91 ALA A N 1
ATOM 617 C CA . ALA A 1 91 ? -9.054 -3.242 15.882 1.00 66.94 91 ALA A CA 1
ATOM 618 C C . ALA A 1 91 ? -10.365 -2.868 16.593 1.00 66.94 91 ALA A C 1
ATOM 620 O O . ALA A 1 91 ? -10.564 -1.701 16.940 1.00 66.94 91 ALA A O 1
ATOM 621 N N . SER A 1 92 ? -11.249 -3.860 16.735 1.00 53.66 92 SER A N 1
ATOM 622 C CA . SER A 1 92 ? -12.543 -3.749 17.420 1.00 53.66 92 SER A CA 1
ATOM 623 C C . SER A 1 92 ? -12.365 -3.673 18.929 1.00 53.66 92 SER A C 1
ATOM 625 O O . SER A 1 92 ? -11.455 -4.370 19.437 1.00 53.66 92 SER A O 1
#

Secondary structure (DSSP, 8-state):
-----------------SS-----EEEE---TTS-TTSPPPEE-HHHHHHHHHTT-SEEEEETTTSEESSHHHHHHHHHHTT-EEEEEPPP-